Protein AF-A0A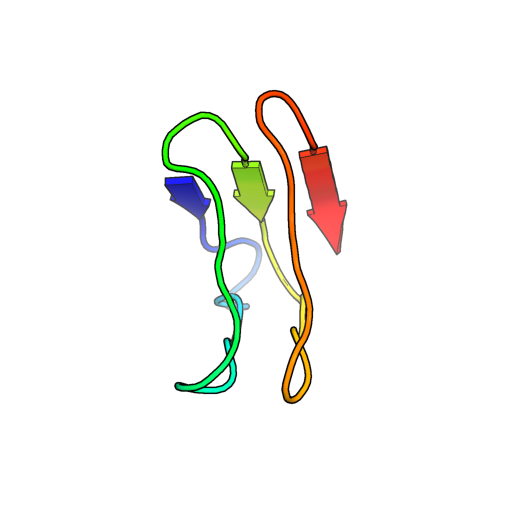951YE38-F1 (afdb_monomer)

Radius of gyration: 9.61 Å; Cα contacts (8 Å, |Δi|>4): 96; chains: 1; bounding box: 18×17×26 Å

Foldseek 3Di:
DWEEDPNFTEAADPQEDAPPQEYAYYNHYHDHNHYHDHPHYHYD

Structure (mmCIF, N/CA/C/O backbone):
data_AF-A0A951YE38-F1
#
_entry.id   AF-A0A951YE38-F1
#
loop_
_atom_site.group_PDB
_atom_site.id
_atom_site.type_symbol
_atom_site.label_atom_id
_atom_site.label_alt_id
_atom_site.label_comp_id
_atom_site.label_asym_id
_atom_site.label_entity_id
_atom_site.label_seq_id
_atom_site.pdbx_PDB_ins_code
_atom_site.Cartn_x
_atom_site.Cartn_y
_atom_site.Cartn_z
_atom_site.occupancy
_atom_site.B_iso_or_equiv
_atom_site.auth_seq_id
_atom_site.auth_comp_id
_atom_site.auth_asym_id
_atom_site.auth_atom_id
_atom_site.pdbx_PDB_model_num
ATOM 1 N N . MET A 1 1 ? 4.002 -0.095 3.139 1.00 92.25 1 MET A N 1
ATOM 2 C CA . MET A 1 1 ? 3.697 -0.475 4.538 1.00 92.25 1 MET A CA 1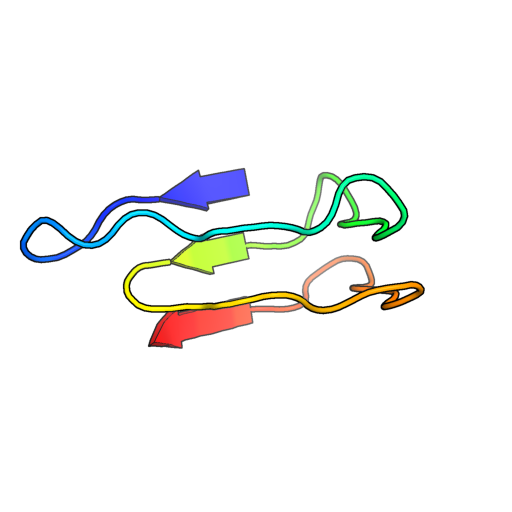
ATOM 3 C C . MET A 1 1 ? 2.181 -0.545 4.717 1.00 92.25 1 MET A C 1
ATOM 5 O O . MET A 1 1 ? 1.504 0.399 4.324 1.00 92.25 1 MET A O 1
ATOM 9 N N . PHE A 1 2 ? 1.656 -1.646 5.265 1.00 97.19 2 PHE A N 1
ATOM 10 C CA . PHE A 1 2 ? 0.215 -1.862 5.469 1.00 97.19 2 PHE A CA 1
ATOM 11 C C . PHE A 1 2 ? -0.097 -1.980 6.959 1.00 97.19 2 PHE A C 1
ATOM 13 O O . PHE A 1 2 ? 0.579 -2.729 7.662 1.00 97.19 2 PHE A O 1
ATOM 20 N N . TYR A 1 3 ? -1.120 -1.270 7.430 1.00 98.00 3 TYR A N 1
ATOM 21 C CA . TYR A 1 3 ? -1.525 -1.267 8.834 1.00 98.00 3 TYR A CA 1
ATOM 22 C C . TYR A 1 3 ? -3.012 -1.555 8.992 1.00 98.00 3 TYR A C 1
ATOM 24 O O . TYR A 1 3 ? -3.844 -1.027 8.249 1.00 98.00 3 TYR A O 1
ATOM 32 N N . SER A 1 4 ? -3.349 -2.349 10.007 1.00 97.31 4 SER A N 1
ATOM 33 C CA . SER A 1 4 ? -4.736 -2.551 10.402 1.00 97.31 4 SER A CA 1
ATOM 34 C C . SER A 1 4 ? -5.228 -1.417 11.305 1.00 97.31 4 SER A C 1
ATOM 36 O O . SER A 1 4 ? -4.468 -0.839 12.083 1.00 97.31 4 SER A O 1
ATOM 38 N N . PHE A 1 5 ? -6.516 -1.088 11.211 1.00 97.88 5 PHE A N 1
ATOM 39 C CA . PHE A 1 5 ? -7.167 -0.120 12.095 1.00 97.88 5 PHE A CA 1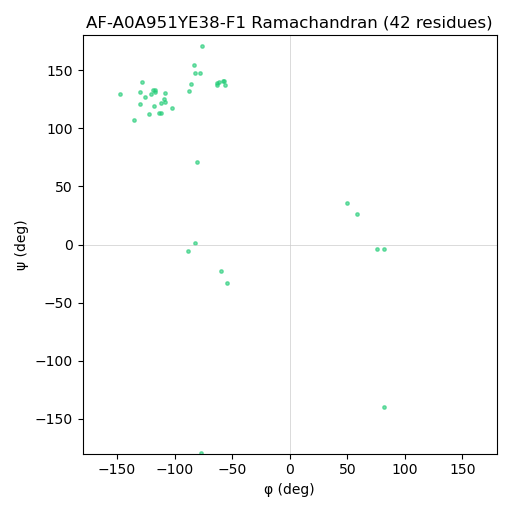
ATOM 40 C C . PHE A 1 5 ? -8.624 -0.509 12.331 1.00 97.88 5 PHE A C 1
ATOM 42 O O . PHE A 1 5 ? -9.351 -0.778 11.381 1.00 97.88 5 PHE A O 1
ATOM 49 N N . LYS A 1 6 ? -9.061 -0.553 13.599 1.00 97.25 6 LYS A N 1
ATOM 50 C CA . LYS A 1 6 ? -10.428 -0.961 13.993 1.00 97.25 6 LYS A CA 1
ATOM 51 C C . LYS A 1 6 ? -10.896 -2.286 13.356 1.00 97.25 6 LYS A C 1
ATOM 53 O O . LYS A 1 6 ? -12.061 -2.431 13.010 1.00 97.25 6 LYS A O 1
ATOM 58 N N . GLY A 1 7 ? -9.980 -3.241 13.187 1.00 97.00 7 GLY A N 1
ATOM 59 C CA . GLY A 1 7 ? -10.267 -4.536 12.558 1.00 97.00 7 GLY A CA 1
ATOM 60 C C . GLY A 1 7 ? -10.259 -4.533 11.025 1.00 97.00 7 GLY A C 1
ATOM 61 O O . GLY A 1 7 ? -10.368 -5.600 10.431 1.00 97.00 7 GLY A O 1
ATOM 62 N N . PHE A 1 8 ? -10.071 -3.382 10.376 1.00 98.00 8 PHE A N 1
ATOM 63 C CA . PHE A 1 8 ? -9.920 -3.300 8.925 1.00 98.00 8 PHE A CA 1
ATOM 64 C C . PHE A 1 8 ? -8.463 -3.478 8.518 1.00 98.00 8 PHE A C 1
ATOM 66 O O . PHE A 1 8 ? -7.574 -2.844 9.090 1.00 98.00 8 PHE A O 1
ATOM 73 N N . ILE A 1 9 ? -8.236 -4.332 7.524 1.00 97.69 9 ILE 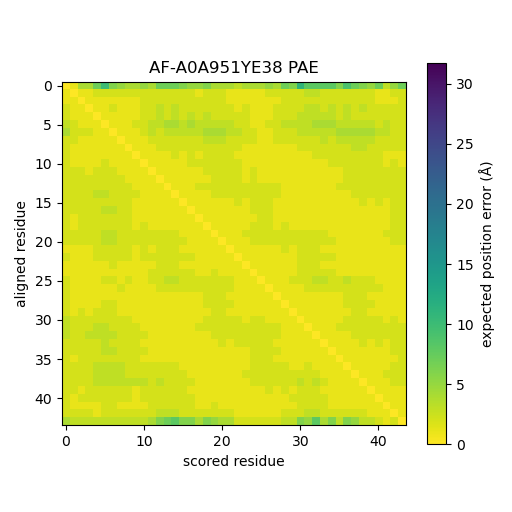A N 1
ATOM 74 C CA . ILE A 1 9 ? -6.938 -4.580 6.898 1.00 97.69 9 ILE A CA 1
ATOM 75 C C . ILE A 1 9 ? -7.062 -4.147 5.434 1.00 97.69 9 ILE A C 1
ATOM 77 O O . ILE A 1 9 ? -8.026 -4.558 4.783 1.00 97.69 9 ILE A O 1
ATOM 81 N N . PRO A 1 10 ? -6.115 -3.355 4.902 1.00 98.44 10 PRO A N 1
ATOM 82 C CA . PRO A 1 10 ? -6.139 -2.981 3.499 1.00 98.44 10 PRO A CA 1
ATOM 83 C C . PRO A 1 10 ? -6.158 -4.201 2.572 1.00 98.44 10 PRO A C 1
ATOM 85 O O . PRO A 1 10 ? -5.405 -5.155 2.775 1.00 98.44 10 PRO A O 1
ATOM 88 N N . VAL A 1 11 ? -6.977 -4.144 1.524 1.00 98.25 11 VAL A N 1
ATOM 89 C CA . VAL A 1 11 ? -7.064 -5.177 0.484 1.00 98.25 11 VAL A CA 1
ATOM 90 C C . VAL A 1 11 ? -6.457 -4.637 -0.800 1.00 98.25 11 VAL A C 1
ATOM 92 O O . VAL A 1 11 ? -6.797 -3.540 -1.243 1.00 98.25 11 VAL A O 1
ATOM 95 N N . VAL A 1 12 ? -5.557 -5.405 -1.410 1.00 98.12 12 VAL A N 1
ATOM 96 C CA . VAL A 1 12 ? -4.814 -4.983 -2.601 1.00 98.12 12 VAL A CA 1
ATOM 97 C C . VAL A 1 12 ? -4.979 -6.011 -3.705 1.00 98.12 12 VAL A C 1
ATOM 99 O O . VAL A 1 12 ? -4.728 -7.197 -3.495 1.00 98.12 12 VAL A O 1
ATOM 102 N N . HIS A 1 13 ? -5.399 -5.559 -4.887 1.00 98.75 13 HIS A N 1
ATOM 103 C CA . HIS A 1 13 ? -5.448 -6.414 -6.065 1.00 98.75 13 HIS A CA 1
ATOM 104 C C . HIS A 1 13 ? -4.029 -6.882 -6.452 1.00 98.75 13 HIS A C 1
ATOM 106 O O . HIS A 1 13 ? -3.116 -6.057 -6.463 1.00 98.75 13 HIS A O 1
ATOM 112 N N . PRO A 1 14 ? -3.817 -8.153 -6.849 1.00 98.31 14 PRO A N 1
ATOM 113 C CA . PRO A 1 14 ? -2.479 -8.680 -7.148 1.00 98.31 14 PRO A CA 1
ATOM 114 C C . PRO A 1 14 ? -1.710 -7.959 -8.264 1.00 98.31 14 PRO A C 1
ATOM 116 O O . PRO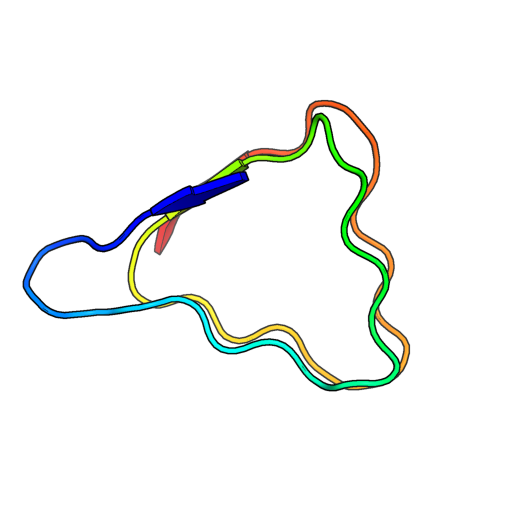 A 1 14 ? -0.489 -8.045 -8.313 1.00 98.31 14 PRO A O 1
ATOM 119 N N . THR A 1 15 ? -2.409 -7.271 -9.173 1.00 98.69 15 THR A N 1
ATOM 120 C CA . THR A 1 15 ? -1.770 -6.495 -10.257 1.00 98.69 15 THR A CA 1
ATOM 121 C C . THR A 1 15 ? -1.433 -5.057 -9.868 1.00 98.69 15 THR A C 1
ATOM 123 O O . THR A 1 15 ? -0.831 -4.339 -10.662 1.00 98.69 15 THR A O 1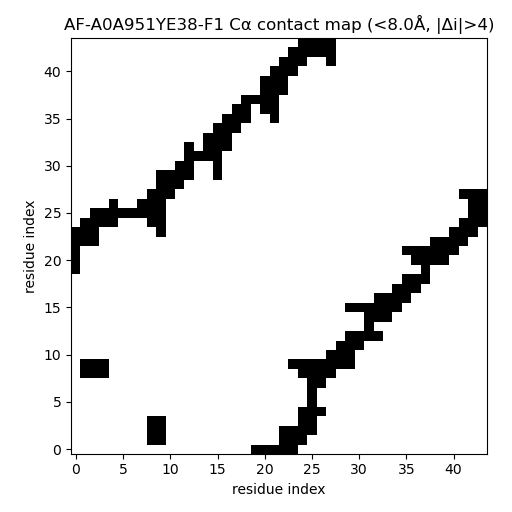
ATOM 126 N N . ALA A 1 16 ? -1.825 -4.610 -8.674 1.00 98.62 16 ALA A N 1
ATOM 127 C CA . ALA A 1 16 ? -1.479 -3.283 -8.194 1.00 98.62 16 ALA A CA 1
ATOM 128 C C . ALA A 1 16 ? -0.032 -3.247 -7.692 1.00 98.62 16 ALA A C 1
ATOM 130 O O . ALA A 1 16 ? 0.471 -4.209 -7.109 1.00 98.62 16 ALA A O 1
ATOM 131 N N . TYR A 1 17 ? 0.617 -2.097 -7.854 1.00 98.50 17 TYR A N 1
ATOM 132 C CA . TYR A 1 17 ? 1.928 -1.837 -7.276 1.00 98.50 17 TYR A CA 1
ATOM 133 C C . TYR A 1 17 ? 1.820 -0.774 -6.187 1.00 98.50 17 TYR A C 1
ATOM 135 O O . TYR A 1 17 ? 1.412 0.361 -6.442 1.00 98.50 17 TYR A O 1
ATOM 143 N N . VAL A 1 18 ? 2.233 -1.135 -4.972 1.00 98.38 18 VAL A N 1
ATOM 144 C CA . VAL A 1 18 ? 2.356 -0.209 -3.845 1.00 98.38 18 VAL A CA 1
ATOM 145 C C . VAL A 1 18 ? 3.828 -0.058 -3.516 1.00 98.38 18 VAL A C 1
ATOM 147 O O . VAL A 1 18 ? 4.474 -1.009 -3.076 1.00 98.38 18 VAL A O 1
ATOM 150 N N . HIS A 1 19 ? 4.363 1.143 -3.733 1.00 98.56 19 HIS A N 1
ATOM 151 C CA . HIS A 1 19 ? 5.765 1.417 -3.462 1.00 98.56 19 HIS A CA 1
ATOM 152 C C . HIS A 1 19 ? 6.103 1.115 -1.986 1.00 98.56 19 HIS A C 1
ATOM 154 O O . HIS A 1 19 ? 5.316 1.467 -1.102 1.00 98.56 19 HIS A O 1
ATOM 160 N N . PRO A 1 20 ? 7.275 0.531 -1.666 1.00 97.56 20 PRO A N 1
ATOM 161 C CA . PRO A 1 20 ? 7.632 0.173 -0.288 1.00 97.56 20 PRO A CA 1
ATOM 162 C C . PRO A 1 20 ? 7.548 1.333 0.720 1.00 97.56 20 PRO A C 1
ATOM 164 O O . PRO A 1 20 ? 7.168 1.125 1.872 1.00 97.56 20 PRO A O 1
ATOM 167 N N . GLN A 1 21 ? 7.844 2.557 0.264 1.00 98.19 21 GLN A N 1
ATOM 168 C CA . GLN A 1 21 ? 7.761 3.797 1.056 1.00 98.19 21 GLN A CA 1
ATOM 169 C C . GLN A 1 21 ? 6.349 4.411 1.155 1.00 98.19 21 GLN A C 1
ATOM 171 O O . GLN A 1 21 ? 6.202 5.484 1.733 1.00 98.19 21 GLN A O 1
ATOM 176 N N . ALA A 1 22 ? 5.318 3.796 0.574 1.00 98.56 22 ALA A N 1
ATOM 177 C CA . ALA A 1 22 ? 3.932 4.218 0.768 1.00 98.56 22 ALA A CA 1
ATOM 178 C C . ALA A 1 22 ? 3.353 3.629 2.065 1.00 98.56 22 ALA A C 1
ATOM 180 O O . ALA A 1 22 ? 3.765 2.554 2.518 1.00 98.56 22 ALA A O 1
ATOM 181 N N . VAL A 1 23 ? 2.358 4.300 2.640 1.00 98.44 23 VAL A N 1
ATOM 182 C CA . VAL A 1 23 ? 1.630 3.856 3.836 1.00 98.44 23 VAL A CA 1
ATOM 183 C C . VAL A 1 23 ? 0.146 3.707 3.513 1.00 98.44 23 VAL A C 1
ATOM 185 O O . VAL A 1 23 ? -0.473 4.627 2.983 1.00 98.44 23 VAL A O 1
ATOM 188 N N . VAL A 1 24 ? -0.430 2.553 3.854 1.00 98.50 24 VAL A N 1
ATOM 189 C CA . VAL A 1 24 ? -1.852 2.246 3.661 1.00 98.50 24 VAL A CA 1
ATOM 190 C C . VAL A 1 24 ? -2.426 1.709 4.970 1.00 98.50 24 VAL A C 1
ATOM 192 O O . VAL A 1 24 ? -1.954 0.692 5.479 1.00 98.50 24 VAL A O 1
ATOM 195 N N . THR A 1 25 ? -3.440 2.379 5.512 1.00 98.56 25 THR A N 1
ATOM 196 C CA . THR A 1 25 ? -3.991 2.082 6.841 1.00 98.56 25 THR A CA 1
ATOM 197 C C . THR A 1 25 ? -5.509 1.953 6.798 1.00 98.56 25 THR A C 1
ATOM 199 O O . THR A 1 25 ? -6.180 2.857 6.303 1.00 98.56 25 THR A O 1
ATOM 202 N N . GLY A 1 26 ? -6.032 0.881 7.399 1.00 98.44 26 GLY A N 1
ATOM 203 C CA . GLY A 1 26 ? -7.459 0.713 7.686 1.00 98.44 26 GLY A CA 1
ATOM 204 C C . GLY A 1 26 ? -8.298 0.222 6.504 1.00 98.44 26 GLY A C 1
ATOM 205 O O . GLY A 1 26 ? -7.889 -0.690 5.786 1.00 98.44 26 GLY A O 1
ATOM 206 N N . ASN A 1 27 ? -9.503 0.772 6.345 1.00 98.38 27 ASN A N 1
ATOM 207 C CA . ASN A 1 27 ? -10.505 0.327 5.375 1.00 98.38 27 ASN A CA 1
ATOM 208 C C . ASN A 1 27 ? -10.213 0.876 3.970 1.00 98.38 27 ASN A C 1
ATOM 210 O O . ASN A 1 27 ? -10.897 1.762 3.460 1.00 98.38 27 ASN A O 1
ATOM 214 N N . VAL A 1 28 ? -9.154 0.355 3.351 1.00 98.50 28 VAL A N 1
ATOM 215 C CA . VAL A 1 28 ? -8.705 0.746 2.011 1.00 98.50 28 VAL A CA 1
ATOM 216 C C . VAL A 1 28 ? -8.764 -0.454 1.070 1.00 98.50 28 VAL A C 1
ATOM 218 O O . VAL A 1 28 ? -8.248 -1.524 1.388 1.00 98.50 28 VAL A O 1
ATOM 221 N N . VAL A 1 29 ? -9.339 -0.254 -0.117 1.00 98.50 29 VAL A N 1
ATOM 222 C CA . VAL A 1 29 ? -9.354 -1.241 -1.205 1.00 98.50 29 VAL A CA 1
ATOM 223 C C . VAL A 1 29 ? -8.619 -0.660 -2.411 1.00 98.50 29 VAL A C 1
ATOM 225 O O . VAL A 1 29 ? -9.015 0.373 -2.947 1.00 98.50 29 VAL A O 1
ATOM 228 N N . ILE A 1 30 ? -7.543 -1.321 -2.839 1.00 98.50 30 ILE A N 1
ATOM 229 C CA . ILE A 1 30 ? -6.741 -0.943 -4.007 1.00 98.50 30 ILE A CA 1
ATOM 230 C C . ILE A 1 30 ? -7.106 -1.867 -5.171 1.00 98.50 30 ILE A C 1
ATOM 232 O O . ILE A 1 30 ? -6.923 -3.082 -5.093 1.00 98.50 30 ILE A O 1
ATOM 236 N N . GLY A 1 31 ? -7.641 -1.275 -6.240 1.00 98.69 31 GLY A N 1
ATOM 237 C CA . GLY A 1 31 ? -8.129 -1.985 -7.423 1.00 98.69 31 GLY A CA 1
ATOM 238 C C . GLY A 1 31 ? -7.036 -2.474 -8.378 1.00 98.69 31 GLY A C 1
ATOM 239 O O . GLY A 1 31 ? -5.841 -2.294 -8.150 1.00 98.69 31 GLY A O 1
ATOM 240 N N . LYS A 1 32 ? -7.475 -3.105 -9.471 1.00 98.69 32 LYS A N 1
ATOM 241 C CA . LYS A 1 32 ? -6.618 -3.631 -10.539 1.00 98.69 32 LYS A CA 1
ATOM 242 C C . LYS A 1 32 ? -5.816 -2.512 -11.224 1.00 98.69 32 LYS A C 1
ATOM 244 O O . LYS A 1 32 ? -6.360 -1.445 -11.481 1.00 98.69 32 LYS A O 1
ATOM 249 N N . ASP A 1 33 ? -4.551 -2.795 -11.540 1.00 98.44 33 ASP A N 1
ATOM 250 C CA . ASP A 1 33 ? -3.645 -1.951 -12.342 1.00 98.44 33 ASP A CA 1
ATOM 251 C C . ASP A 1 33 ? -3.422 -0.540 -11.753 1.00 98.44 33 ASP A C 1
ATOM 253 O O . ASP A 1 33 ? -3.105 0.417 -12.458 1.00 98.44 33 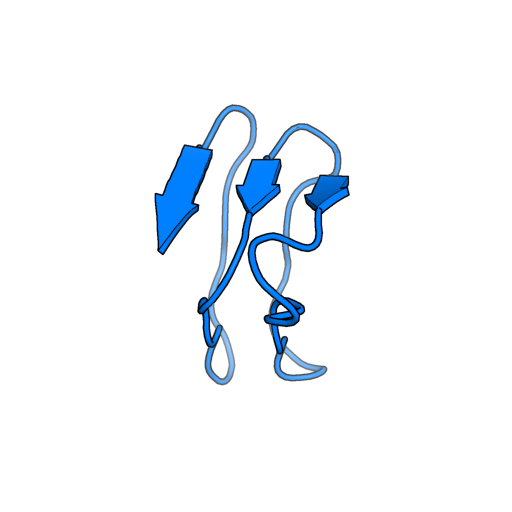ASP A O 1
ATOM 257 N N . VAL A 1 34 ? -3.573 -0.414 -10.429 1.00 98.62 34 VAL A N 1
ATOM 258 C CA . VAL A 1 34 ? -3.320 0.822 -9.680 1.00 98.62 34 VAL A CA 1
ATOM 259 C C . VAL A 1 34 ? -1.845 0.928 -9.295 1.00 98.62 34 VAL A C 1
ATOM 261 O O . VAL A 1 34 ? -1.236 -0.032 -8.817 1.00 98.62 34 VAL A O 1
ATOM 264 N N . TYR A 1 35 ? -1.293 2.133 -9.433 1.00 98.44 35 TYR A N 1
ATOM 265 C CA . TYR A 1 35 ? 0.035 2.501 -8.950 1.00 98.44 35 TYR A CA 1
ATOM 266 C C . TYR A 1 35 ? -0.064 3.462 -7.758 1.00 98.44 35 TYR A C 1
ATOM 268 O O . TYR A 1 35 ? -0.670 4.527 -7.866 1.00 98.44 35 TYR A O 1
ATOM 276 N N . ILE A 1 36 ? 0.574 3.108 -6.637 1.00 98.56 36 ILE A N 1
ATOM 277 C CA . ILE A 1 36 ? 0.759 3.981 -5.470 1.00 98.56 36 ILE A CA 1
ATOM 278 C C . ILE A 1 36 ? 2.250 4.297 -5.315 1.00 98.56 36 ILE A C 1
ATOM 280 O O . ILE A 1 36 ? 3.058 3.413 -5.019 1.00 98.56 36 ILE A O 1
ATOM 284 N N . GLY A 1 37 ? 2.605 5.567 -5.516 1.00 98.56 37 GLY A N 1
ATOM 285 C CA . GLY A 1 37 ? 3.987 6.047 -5.496 1.00 98.56 37 GLY A CA 1
ATOM 286 C C . GLY A 1 37 ? 4.610 6.204 -4.098 1.00 98.56 37 GLY A C 1
ATOM 287 O O . GLY A 1 37 ? 3.919 6.090 -3.082 1.00 98.56 37 GLY A O 1
ATOM 288 N N . PRO A 1 38 ? 5.932 6.463 -4.027 1.00 98.44 38 PRO A N 1
ATOM 289 C CA . PRO A 1 38 ? 6.645 6.686 -2.768 1.00 98.44 38 PRO A CA 1
ATOM 290 C C . PRO A 1 38 ? 6.050 7.854 -1.973 1.00 98.44 38 PRO A C 1
ATOM 292 O O . PRO A 1 38 ? 5.682 8.877 -2.543 1.00 98.44 38 PRO A O 1
ATOM 295 N N . GLY A 1 39 ? 5.971 7.711 -0.647 1.00 97.94 39 GLY A N 1
ATOM 296 C CA . GLY A 1 39 ? 5.497 8.770 0.251 1.00 97.94 39 GLY A CA 1
ATOM 297 C C . GLY A 1 39 ? 3.980 8.987 0.266 1.00 97.94 39 GLY A C 1
ATOM 298 O O . GLY A 1 39 ? 3.497 9.772 1.079 1.00 97.94 39 GLY A O 1
ATOM 299 N N . ALA A 1 40 ? 3.211 8.285 -0.574 1.00 98.44 40 ALA A N 1
ATOM 300 C CA . ALA A 1 40 ? 1.755 8.332 -0.523 1.00 98.44 40 ALA A CA 1
ATOM 301 C C . ALA A 1 40 ? 1.227 7.784 0.816 1.00 98.44 40 ALA A C 1
ATOM 303 O O . ALA A 1 40 ? 1.688 6.746 1.298 1.00 98.44 40 ALA A O 1
ATOM 304 N N . ALA A 1 41 ? 0.230 8.465 1.387 1.00 98.19 41 ALA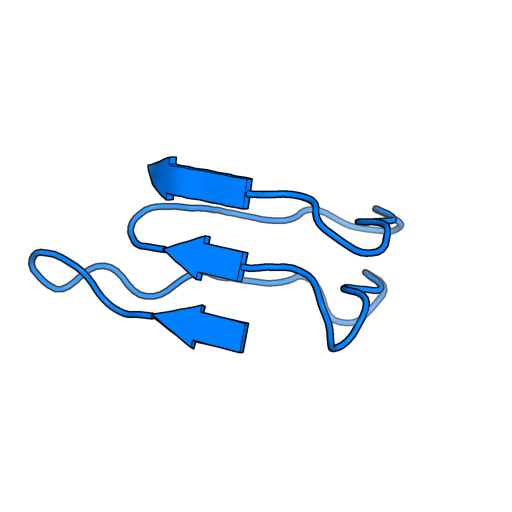 A N 1
ATOM 305 C CA . ALA A 1 41 ? -0.447 8.063 2.615 1.00 98.19 41 ALA A CA 1
ATOM 306 C C . ALA A 1 41 ? -1.950 7.896 2.357 1.00 98.19 41 ALA A C 1
ATOM 308 O O . ALA A 1 41 ? -2.658 8.869 2.102 1.00 98.19 41 ALA A O 1
ATOM 309 N N . LEU A 1 42 ? -2.436 6.657 2.431 1.00 98.06 42 LEU A N 1
ATOM 310 C CA . LEU A 1 42 ? -3.848 6.307 2.297 1.00 98.06 42 LEU A CA 1
ATOM 311 C C . LEU A 1 42 ? -4.382 5.890 3.669 1.00 98.06 42 LEU A C 1
ATOM 313 O O . LEU A 1 42 ? -3.855 4.963 4.286 1.00 98.06 42 LEU A O 1
ATOM 317 N N . ARG A 1 43 ? -5.427 6.568 4.152 1.00 97.50 43 ARG A N 1
ATOM 318 C CA . ARG A 1 43 ? -6.017 6.324 5.475 1.00 97.50 43 ARG A CA 1
ATOM 319 C C . ARG A 1 43 ? -7.541 6.300 5.378 1.00 97.50 43 ARG A C 1
ATOM 321 O O . ARG A 1 43 ? -8.142 7.360 5.205 1.00 97.50 43 ARG A O 1
ATOM 328 N N . GLY A 1 44 ? -8.120 5.104 5.491 1.00 93.38 44 GLY A N 1
ATOM 329 C CA . GLY A 1 44 ? -9.560 4.827 5.389 1.00 93.38 44 GLY A CA 1
ATOM 330 C C . GLY A 1 44 ? -10.101 4.039 6.569 1.00 93.38 44 GLY A C 1
ATOM 331 O O . GLY A 1 44 ? -9.297 3.398 7.283 1.00 93.38 44 GLY A O 1
#

Solvent-accessible surface area (backbone atoms only — not comparable to full-atom values): 2494 Å² total; per-residue (Å²): 71,80,37,71,41,98,88,26,60,56,45,70,34,91,67,34,47,72,33,77,64,16,40,39,32,6,62,39,78,45,54,74,73,39,78,43,54,71,70,42,77,49,80,70

Nearest PDB structures (foldseek):
  6sc4-assembly2_D  TM=9.955E-01  e=8.078E-03  candidate division MSBL1 archaeon SCGC-AAA259I09
  3vnp-assembly1_C  TM=9.788E-01  e=1.754E-02  Geobacillus kaustophilus HTA426
  2fko-assembly1_A  TM=9.748E-01  e=3.809E-02  Pyrococcus ho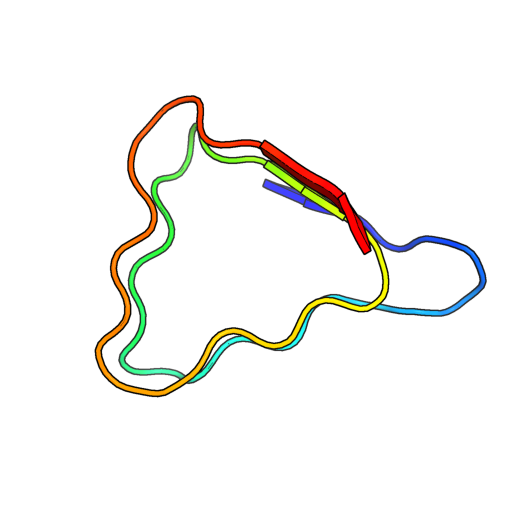rikoshii OT3
  7arb-assembly1_z  TM=9.683E-01  e=1.004E-01  Arabidopsis thaliana
  7aqq-assembly1_y  TM=7.262E-01  e=2.180E-01  Arabidopsis thaliana

pLDDT: mean 97.98, std 1.22, range [92.25, 98.75]

Mean predicted aligned error: 1.69 Å

Secondary structure (DSSP, 8-state):
-EE-BTTB--EE-TT-EE-TT-EEESS-EE-TT-EE-TT-EEE-

Sequence (44 aa):
MFYSFKGFIPVVHPTAYVHPQAVVTGNVVIGKDVYIGPGAALRG